Protein AF-A0A1J5C2S1-F1 (afdb_monomer_lite)

Secondary structure (DSSP, 8-state):
--------SPPHHHHHHHHHHHHHHHHHHHHHHHHHHHHHTT-SPTTSHHHHHHHHHHHTHHHHHHHHHHHHHHHHHHHHHT--HHHHHHHHHHT-PPP--

Sequence (101 aa):
MIKEDGNFNLSPIERIIRVAIGLLLFYFGLKVSTISEMFGSGYYQNGTISFLFANIIARYQNIFRILGWFLGFVLVFTGANGFSPTYKLLHINTNRKPPLL

Foldseek 3Di:
DDPPPPPQFDDLVLLVVLLVVLVVLQVQLVCLVVLLVCLVVVVDDPPDPSNVVSVVSNVPVVVSNCCSNVSSVVSNVCSVVRHDPVVVVVVVVVPPDPPDD

Radius of gyration: 20.48 Å; chains: 1; bounding box: 42×42×57 Å

Structure (mmCIF, N/CA/C/O backbone):
data_AF-A0A1J5C2S1-F1
#
_entry.id   AF-A0A1J5C2S1-F1
#
loop_
_atom_site.group_PDB
_atom_site.id
_atom_site.type_symbol
_atom_site.label_atom_id
_atom_site.label_alt_id
_atom_site.label_comp_id
_atom_site.label_asym_id
_atom_site.label_entity_id
_atom_site.label_seq_id
_atom_site.pdbx_PDB_ins_code
_atom_site.Cartn_x
_atom_site.Cartn_y
_atom_site.Cartn_z
_atom_site.occupancy
_atom_site.B_iso_or_equiv
_atom_site.auth_seq_id
_atom_site.auth_comp_id
_atom_site.auth_asym_id
_atom_site.auth_atom_id
_atom_site.pdbx_PDB_model_num
ATOM 1 N N . MET A 1 1 ? 29.492 14.622 -34.194 1.00 34.38 1 MET A N 1
ATOM 2 C CA . MET A 1 1 ? 28.045 14.431 -33.961 1.00 34.38 1 MET A CA 1
ATOM 3 C C . MET A 1 1 ? 27.911 13.221 -33.052 1.00 34.38 1 MET A C 1
ATOM 5 O O . MET A 1 1 ? 27.990 12.097 -33.526 1.00 34.38 1 MET A O 1
ATOM 9 N N . ILE A 1 2 ? 27.908 13.453 -31.738 1.00 36.19 2 ILE A N 1
ATOM 10 C CA . ILE A 1 2 ? 27.842 12.382 -30.739 1.00 36.19 2 ILE A CA 1
ATOM 11 C C . ILE A 1 2 ? 26.393 11.901 -30.758 1.00 36.19 2 ILE A C 1
ATOM 13 O O . ILE A 1 2 ? 25.488 12.676 -30.456 1.00 36.19 2 ILE A O 1
ATOM 17 N N . LYS A 1 3 ? 26.169 10.669 -31.220 1.00 33.69 3 LYS A N 1
ATOM 18 C CA . LYS A 1 3 ? 24.897 9.986 -31.011 1.00 33.69 3 LYS A CA 1
ATOM 19 C C . LYS A 1 3 ? 24.813 9.738 -29.512 1.00 33.69 3 LYS A C 1
ATOM 21 O O . LYS A 1 3 ? 25.450 8.827 -28.999 1.00 33.69 3 LYS A O 1
ATOM 26 N N . GLU A 1 4 ? 24.118 10.619 -28.804 1.00 40.91 4 GLU A N 1
ATOM 27 C CA . GLU A 1 4 ? 23.586 10.262 -27.501 1.00 40.91 4 GLU A CA 1
ATOM 28 C C . GLU A 1 4 ? 22.569 9.162 -27.766 1.00 40.91 4 GLU A C 1
ATOM 30 O O . GLU A 1 4 ? 21.453 9.410 -28.231 1.00 40.91 4 GLU A O 1
ATOM 35 N N . ASP A 1 5 ? 23.007 7.927 -27.556 1.00 41.50 5 ASP A N 1
ATOM 36 C CA . ASP A 1 5 ? 22.134 6.777 -27.451 1.00 41.50 5 ASP A CA 1
ATOM 37 C C . ASP A 1 5 ? 21.222 7.051 -26.254 1.00 41.50 5 ASP A C 1
ATOM 39 O O . ASP A 1 5 ? 21.561 6.781 -25.102 1.00 41.50 5 ASP A O 1
ATOM 43 N N . GLY A 1 6 ? 20.100 7.714 -26.538 1.00 41.62 6 GLY A N 1
ATOM 44 C CA . GLY A 1 6 ? 19.088 8.123 -25.582 1.00 41.62 6 GLY A CA 1
ATOM 45 C C . GLY A 1 6 ? 18.479 6.895 -24.935 1.00 41.62 6 GLY A C 1
ATOM 46 O O . GLY A 1 6 ? 17.413 6.425 -25.332 1.00 41.62 6 GLY A O 1
ATOM 47 N N . ASN A 1 7 ? 19.160 6.361 -23.929 1.00 45.09 7 ASN A N 1
ATOM 48 C CA . ASN A 1 7 ? 18.642 5.306 -23.088 1.00 45.09 7 ASN A CA 1
ATOM 49 C C . ASN A 1 7 ? 17.645 5.963 -22.123 1.00 45.09 7 ASN A C 1
ATOM 51 O O . ASN A 1 7 ? 17.920 6.195 -20.952 1.00 45.09 7 ASN A O 1
ATOM 55 N N . PHE A 1 8 ? 16.467 6.303 -22.655 1.00 50.50 8 PHE A N 1
ATOM 56 C CA . PHE A 1 8 ? 15.301 6.828 -21.933 1.00 50.50 8 PHE A CA 1
ATOM 57 C C . PHE A 1 8 ? 14.660 5.787 -20.994 1.00 50.50 8 PHE A C 1
ATOM 59 O O . PHE A 1 8 ? 13.550 5.989 -20.500 1.00 50.50 8 PHE A O 1
ATOM 66 N N . ASN A 1 9 ? 15.339 4.667 -20.761 1.00 56.12 9 ASN A N 1
ATOM 67 C CA . ASN A 1 9 ? 14.890 3.606 -19.886 1.00 56.12 9 ASN A CA 1
ATOM 68 C C . ASN A 1 9 ? 15.374 3.884 -18.463 1.00 56.12 9 ASN A C 1
ATOM 70 O O . ASN A 1 9 ? 16.569 4.053 -18.226 1.00 56.12 9 ASN A O 1
ATOM 74 N N . LEU A 1 10 ? 14.438 3.882 -17.507 1.00 59.03 10 LEU A N 1
ATOM 75 C CA . LEU A 1 10 ? 14.762 3.748 -16.083 1.00 59.03 10 LEU A CA 1
ATOM 76 C C . LEU A 1 10 ? 15.766 2.608 -15.881 1.00 59.03 10 LEU A C 1
ATOM 78 O O . LEU A 1 10 ? 15.643 1.553 -16.521 1.00 59.03 10 LEU A O 1
ATOM 82 N N . SER A 1 11 ? 16.694 2.785 -14.938 1.00 72.50 11 SER A N 1
ATOM 83 C CA . SER A 1 11 ? 17.610 1.705 -14.579 1.00 72.50 11 SER A CA 1
ATOM 84 C C . SER A 1 11 ? 16.810 0.452 -14.175 1.00 72.50 11 SER A C 1
ATOM 86 O O . SER A 1 11 ? 15.727 0.568 -13.582 1.00 72.50 11 SER A O 1
ATOM 88 N N . PRO A 1 12 ? 17.300 -0.767 -14.472 1.00 76.81 12 PRO A N 1
ATOM 89 C CA . PRO A 1 12 ? 16.595 -1.999 -14.112 1.00 76.81 12 PRO A CA 1
ATOM 90 C C . PRO A 1 12 ? 16.211 -2.056 -12.626 1.00 76.81 12 PRO A C 1
ATOM 92 O O . PRO A 1 12 ? 15.126 -2.518 -12.281 1.00 76.81 12 PRO A O 1
ATOM 95 N N . ILE A 1 13 ? 17.065 -1.508 -11.758 1.00 81.38 13 ILE A N 1
ATOM 96 C CA . ILE A 1 13 ? 16.857 -1.437 -10.309 1.00 81.38 13 ILE A CA 1
ATOM 97 C C . ILE A 1 13 ? 15.673 -0.523 -9.963 1.00 81.38 13 ILE A C 1
ATOM 99 O O . ILE A 1 13 ? 14.782 -0.930 -9.220 1.00 81.38 13 ILE A O 1
ATOM 103 N N . GLU A 1 14 ? 15.598 0.684 -10.528 1.00 79.94 14 GLU A N 1
ATOM 104 C CA . GLU A 1 14 ? 14.482 1.604 -10.262 1.00 79.94 14 GLU A CA 1
ATOM 105 C C . GLU A 1 14 ? 13.142 1.056 -10.763 1.00 79.94 14 GLU A C 1
ATOM 107 O O . GLU A 1 14 ? 12.106 1.287 -10.134 1.00 79.94 14 GLU A O 1
ATOM 112 N N . ARG A 1 15 ? 13.145 0.307 -11.874 1.00 80.38 15 ARG A N 1
ATOM 113 C CA . ARG A 1 15 ? 11.944 -0.388 -12.367 1.00 80.38 15 ARG A CA 1
ATOM 114 C C . ARG A 1 15 ? 11.451 -1.412 -11.351 1.00 80.38 15 ARG A C 1
ATOM 116 O O . ARG A 1 15 ? 10.268 -1.399 -11.016 1.00 80.38 15 ARG A O 1
ATOM 123 N N . ILE A 1 16 ? 12.355 -2.239 -10.824 1.00 86.31 16 ILE A N 1
ATOM 124 C CA . ILE A 1 16 ? 12.036 -3.249 -9.805 1.00 86.31 16 ILE A CA 1
ATOM 125 C C . ILE A 1 16 ? 11.495 -2.583 -8.538 1.00 86.31 16 ILE A C 1
ATOM 127 O O . ILE A 1 16 ? 10.448 -2.993 -8.038 1.00 86.31 16 ILE A O 1
ATOM 131 N N . ILE A 1 17 ? 12.150 -1.523 -8.055 1.00 88.69 17 ILE A N 1
ATOM 132 C CA . ILE A 1 17 ? 11.717 -0.794 -6.855 1.00 88.69 17 ILE A CA 1
ATOM 133 C C . ILE A 1 17 ? 10.311 -0.210 -7.046 1.00 88.69 17 ILE A C 1
ATOM 135 O O . ILE A 1 17 ? 9.463 -0.360 -6.168 1.00 88.69 17 ILE A O 1
ATOM 139 N N . ARG A 1 18 ? 10.018 0.410 -8.197 1.00 88.81 18 ARG A N 1
ATOM 140 C CA . ARG A 1 18 ? 8.681 0.965 -8.488 1.00 88.81 18 ARG A CA 1
ATOM 141 C C . ARG A 1 18 ? 7.602 -0.109 -8.520 1.00 88.81 18 ARG A C 1
ATOM 143 O O . ARG A 1 18 ? 6.541 0.096 -7.936 1.00 88.81 18 ARG A O 1
ATOM 150 N N . VAL A 1 19 ? 7.874 -1.249 -9.156 1.00 88.62 19 VAL A N 1
ATOM 151 C CA . VAL A 1 19 ? 6.932 -2.377 -9.177 1.00 88.62 19 VAL A CA 1
ATOM 152 C C . VAL A 1 19 ? 6.718 -2.920 -7.764 1.00 88.62 19 VAL A C 1
ATOM 154 O O . VAL A 1 19 ? 5.572 -3.098 -7.360 1.00 88.62 19 VAL A O 1
ATOM 157 N N . ALA A 1 20 ? 7.784 -3.111 -6.982 1.00 90.62 20 ALA A N 1
ATOM 158 C CA . ALA A 1 20 ? 7.693 -3.610 -5.610 1.00 90.62 20 ALA A CA 1
ATOM 159 C C . ALA A 1 20 ? 6.881 -2.671 -4.700 1.00 90.62 20 ALA A C 1
ATOM 161 O O . ALA A 1 20 ? 5.946 -3.113 -4.033 1.00 90.62 20 ALA A O 1
ATOM 162 N N . ILE A 1 21 ? 7.177 -1.366 -4.717 1.00 92.19 21 ILE A N 1
ATOM 163 C CA . ILE A 1 21 ? 6.420 -0.362 -3.952 1.00 92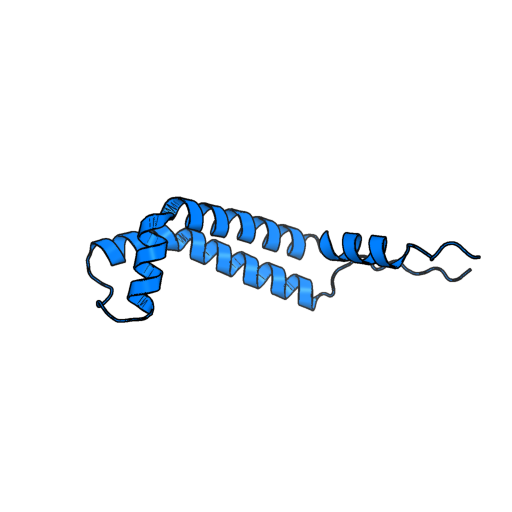.19 21 ILE A CA 1
ATOM 164 C C . ILE A 1 21 ? 4.967 -0.299 -4.437 1.00 92.19 21 ILE A C 1
ATOM 166 O O . ILE A 1 21 ? 4.047 -0.228 -3.623 1.00 92.19 21 ILE A O 1
ATOM 170 N N . GLY A 1 22 ? 4.741 -0.361 -5.751 1.00 91.06 22 GLY A N 1
ATOM 171 C CA . GLY A 1 22 ? 3.400 -0.354 -6.326 1.00 91.06 22 GLY A CA 1
ATOM 172 C C . GLY A 1 22 ? 2.556 -1.548 -5.869 1.00 91.06 22 GLY A C 1
ATOM 173 O O . GLY A 1 22 ? 1.410 -1.367 -5.461 1.00 91.06 22 GLY A O 1
ATOM 174 N N . LEU A 1 23 ? 3.135 -2.753 -5.851 1.00 92.44 23 LEU A N 1
ATOM 175 C CA . LEU A 1 23 ? 2.479 -3.958 -5.331 1.00 92.44 23 LEU A CA 1
ATOM 176 C C . LEU A 1 23 ? 2.172 -3.851 -3.830 1.00 92.44 23 LEU A C 1
ATOM 178 O O . LEU A 1 23 ? 1.088 -4.247 -3.402 1.00 92.44 23 LEU A O 1
ATOM 182 N N . LEU A 1 24 ? 3.080 -3.274 -3.036 1.00 92.81 24 LEU A N 1
ATOM 183 C CA . LEU A 1 24 ? 2.843 -3.032 -1.609 1.00 92.81 24 LEU A CA 1
ATOM 184 C C . LEU A 1 24 ? 1.682 -2.056 -1.377 1.00 92.81 24 LEU A C 1
ATOM 186 O O . LEU A 1 24 ? 0.840 -2.301 -0.514 1.00 92.81 24 LEU A O 1
ATOM 190 N N . LEU A 1 25 ? 1.595 -0.982 -2.165 1.00 92.81 25 LEU A N 1
ATOM 191 C CA . LEU A 1 25 ? 0.489 -0.021 -2.089 1.00 92.81 25 LEU A CA 1
ATOM 192 C C . LEU A 1 25 ? -0.845 -0.634 -2.520 1.00 92.81 25 LEU A C 1
ATOM 194 O O . LEU A 1 25 ? -1.867 -0.375 -1.883 1.00 92.81 25 LEU A O 1
ATOM 198 N N . PHE A 1 26 ? -0.835 -1.496 -3.537 1.00 89.06 26 PHE A N 1
ATOM 199 C CA . PHE A 1 26 ? -2.006 -2.285 -3.915 1.00 89.06 26 PHE A CA 1
ATOM 200 C C . PHE A 1 26 ? -2.475 -3.188 -2.781 1.00 89.06 26 PHE A C 1
ATOM 202 O O . PHE A 1 26 ? -3.657 -3.188 -2.430 1.00 89.06 26 PHE A O 1
ATOM 209 N N . TYR A 1 27 ? -1.545 -3.941 -2.191 1.00 89.50 27 TYR A N 1
ATOM 210 C CA . TYR A 1 27 ? -1.843 -4.822 -1.070 1.00 89.50 27 TYR A CA 1
ATOM 211 C C . TYR A 1 27 ? -2.399 -4.035 0.121 1.00 89.50 27 TYR A C 1
ATOM 213 O O . TYR A 1 27 ? -3.410 -4.429 0.704 1.00 89.50 27 TYR A O 1
ATOM 221 N N . PHE A 1 28 ? -1.804 -2.882 0.434 1.00 91.25 28 PHE A N 1
ATOM 222 C CA . PHE A 1 28 ? -2.331 -1.969 1.442 1.00 91.25 28 PHE A CA 1
ATOM 223 C C . PHE A 1 28 ? -3.758 -1.524 1.099 1.00 91.25 28 PHE A C 1
ATOM 225 O O . PHE A 1 28 ? -4.652 -1.677 1.928 1.00 91.25 28 PHE A O 1
ATOM 232 N N . GLY A 1 29 ? -4.008 -1.069 -0.133 1.00 88.69 29 GLY A N 1
ATOM 233 C CA . GLY A 1 29 ? -5.335 -0.656 -0.598 1.00 88.69 29 GLY A CA 1
ATOM 234 C C . GLY A 1 29 ? -6.405 -1.746 -0.463 1.00 88.69 29 GLY A C 1
ATOM 235 O O . GLY A 1 29 ? -7.543 -1.438 -0.113 1.00 88.69 29 GLY A O 1
ATOM 236 N N . LEU A 1 30 ? -6.049 -3.018 -0.672 1.00 88.69 30 LEU A N 1
ATOM 237 C CA . LEU A 1 30 ? -6.933 -4.168 -0.427 1.00 88.69 30 LEU A CA 1
ATOM 238 C C . LEU A 1 30 ? -7.215 -4.390 1.067 1.00 88.69 30 LEU A C 1
ATOM 240 O O . LEU A 1 30 ? -8.331 -4.747 1.441 1.00 88.69 30 LEU A O 1
ATOM 244 N N . LYS A 1 31 ? -6.214 -4.175 1.926 1.00 90.50 31 LYS A N 1
ATOM 245 C CA . LYS A 1 31 ? -6.313 -4.386 3.378 1.00 90.50 31 LYS A CA 1
ATOM 246 C C . LYS A 1 31 ? -6.964 -3.232 4.139 1.00 90.50 31 LYS A C 1
ATOM 248 O O . LYS A 1 31 ? -7.348 -3.431 5.287 1.00 90.50 31 LYS A O 1
ATOM 253 N N . VAL A 1 32 ? -7.145 -2.064 3.522 1.00 91.12 32 VAL A N 1
ATOM 254 C CA . VAL A 1 32 ? -7.773 -0.885 4.149 1.00 91.12 32 VAL A CA 1
ATOM 255 C C . VAL A 1 32 ? -9.152 -1.197 4.750 1.00 91.12 32 VAL A C 1
ATOM 257 O O . VAL A 1 32 ? -9.430 -0.764 5.866 1.00 91.12 32 VAL A O 1
ATOM 260 N N . SER A 1 33 ? -9.994 -1.987 4.073 1.00 90.50 33 SER A N 1
ATOM 261 C CA . SER A 1 33 ? -11.297 -2.392 4.630 1.00 90.50 33 SER A CA 1
ATOM 262 C C . SER A 1 33 ? -11.148 -3.261 5.878 1.00 90.50 33 SER A C 1
ATOM 264 O O . SER A 1 33 ? -11.782 -2.986 6.888 1.00 90.50 33 SER A O 1
ATOM 266 N N . THR A 1 34 ? -10.243 -4.239 5.847 1.00 91.38 34 THR A N 1
ATOM 267 C CA . THR A 1 34 ? -9.949 -5.094 7.004 1.00 91.38 34 THR A CA 1
ATOM 268 C C . THR A 1 34 ? -9.409 -4.286 8.188 1.00 91.38 34 THR A C 1
ATOM 270 O O . THR A 1 34 ? -9.788 -4.541 9.324 1.00 91.38 34 THR A O 1
ATOM 273 N N . ILE A 1 35 ? -8.556 -3.286 7.939 1.00 89.31 35 ILE A N 1
ATOM 274 C CA . ILE A 1 35 ? -8.042 -2.388 8.989 1.00 89.31 35 ILE A CA 1
ATOM 275 C C . ILE A 1 35 ? -9.191 -1.595 9.631 1.00 89.31 35 ILE A C 1
ATOM 277 O O . ILE A 1 35 ? -9.236 -1.466 10.852 1.00 89.31 35 ILE A O 1
ATOM 281 N N . SER A 1 36 ? -10.130 -1.097 8.821 1.00 89.88 36 SER A N 1
ATOM 282 C CA . SER A 1 36 ? -11.323 -0.382 9.295 1.00 89.88 36 SER A CA 1
ATOM 283 C C . SER A 1 36 ? -12.228 -1.280 10.148 1.00 89.88 36 SER A C 1
ATOM 285 O O . SER A 1 36 ? -12.632 -0.893 11.244 1.00 89.88 36 SER A O 1
ATOM 287 N N . GLU A 1 37 ? -12.468 -2.516 9.705 1.00 91.19 37 GLU A N 1
ATOM 288 C CA . GLU A 1 37 ? -13.251 -3.515 10.447 1.00 91.19 37 GLU A CA 1
ATOM 289 C C . GLU A 1 37 ? -12.597 -3.879 11.789 1.00 91.19 37 GLU A C 1
ATOM 291 O O . GLU A 1 37 ? -13.265 -3.865 12.823 1.00 91.19 37 GLU A O 1
ATOM 296 N N . MET A 1 38 ? -11.282 -4.126 11.800 1.00 90.12 38 MET A N 1
ATOM 297 C CA . MET A 1 38 ? -10.518 -4.399 13.026 1.00 90.12 38 MET A CA 1
ATOM 298 C C . MET A 1 38 ? -10.516 -3.202 13.989 1.00 90.12 38 MET A C 1
ATOM 300 O O . MET A 1 38 ? -10.541 -3.371 15.209 1.00 90.12 38 MET A O 1
ATOM 304 N N . PHE A 1 39 ? -10.506 -1.975 13.465 1.00 90.12 39 PHE A N 1
ATOM 305 C CA . PHE A 1 39 ? -10.658 -0.778 14.288 1.00 90.12 39 PHE A CA 1
ATOM 306 C C . PHE A 1 39 ? -12.048 -0.693 14.921 1.00 90.12 39 PHE A C 1
ATOM 308 O O . PHE A 1 39 ? -12.149 -0.494 16.132 1.00 90.12 39 PHE A O 1
ATOM 315 N N . GLY A 1 40 ? -13.104 -0.929 14.140 1.00 86.19 40 GLY A N 1
ATOM 316 C CA . GLY A 1 40 ? -14.480 -0.976 14.640 1.00 86.19 40 GLY A CA 1
ATOM 317 C C . GLY A 1 40 ? -14.720 -2.074 15.682 1.00 86.19 40 GLY A C 1
ATOM 318 O O . GLY A 1 40 ? -15.526 -1.885 16.589 1.00 86.19 40 GLY A O 1
ATOM 319 N N . SER A 1 41 ? -13.987 -3.190 15.606 1.00 90.44 41 SER A N 1
ATOM 320 C CA . SER A 1 41 ? -14.073 -4.290 16.575 1.00 90.44 41 SER A CA 1
ATOM 321 C C . SER A 1 41 ? -13.242 -4.078 17.849 1.00 90.44 41 SER A C 1
ATOM 323 O O . SER A 1 41 ? -13.181 -4.978 18.684 1.00 90.44 41 SER A O 1
ATOM 325 N N . GLY A 1 42 ? -12.555 -2.940 17.997 1.00 86.25 42 GLY A N 1
ATOM 326 C CA . GLY A 1 42 ? -11.725 -2.648 19.171 1.00 86.25 42 GLY A CA 1
ATOM 327 C C . GLY A 1 42 ? -10.404 -3.425 19.235 1.00 86.25 42 GLY A C 1
ATOM 328 O O . GLY A 1 42 ? -9.806 -3.515 20.304 1.00 86.25 42 GLY A O 1
ATOM 329 N N . TYR A 1 43 ? -9.926 -3.978 18.111 1.00 88.56 43 TYR A N 1
ATOM 330 C CA . TYR A 1 43 ? -8.659 -4.724 18.055 1.00 88.56 43 TYR A CA 1
ATOM 331 C C . TYR A 1 43 ? -7.441 -3.846 18.389 1.00 88.56 43 TYR A C 1
ATOM 333 O O . TYR A 1 43 ? -6.467 -4.305 18.984 1.00 88.56 43 TYR A O 1
ATOM 341 N N . TYR A 1 44 ? -7.482 -2.567 18.006 1.00 85.62 44 TYR A N 1
ATOM 342 C CA . TYR A 1 44 ? -6.396 -1.626 18.267 1.00 85.62 44 TYR A CA 1
ATOM 343 C C . TYR A 1 44 ? -6.544 -0.993 19.654 1.00 8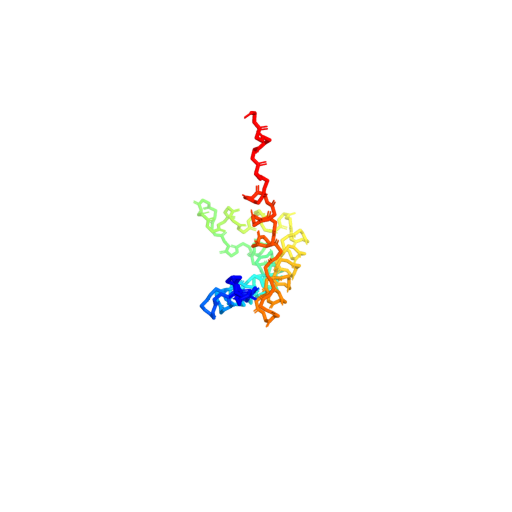5.62 44 TYR A C 1
ATOM 345 O O . TYR A 1 44 ? -7.558 -0.369 19.959 1.00 85.62 44 TYR A O 1
ATOM 353 N N . GLN A 1 45 ? -5.503 -1.107 20.482 1.00 85.25 45 GLN A N 1
ATOM 354 C CA . GLN A 1 45 ? -5.490 -0.523 21.824 1.00 85.25 45 GLN A CA 1
ATOM 355 C C . GLN A 1 45 ? -5.279 0.990 21.788 1.00 85.25 45 GLN A C 1
ATOM 357 O O . GLN A 1 45 ? -4.340 1.493 21.162 1.00 85.25 45 GLN A O 1
ATOM 362 N N . ASN A 1 46 ? -6.135 1.705 22.513 1.00 81.00 46 ASN A N 1
ATOM 363 C CA . ASN A 1 46 ? -6.097 3.157 22.611 1.00 81.00 46 ASN A CA 1
ATOM 364 C C . ASN A 1 46 ? -4.756 3.636 23.206 1.00 81.00 46 ASN A C 1
ATOM 366 O O . ASN A 1 46 ? -4.228 3.020 24.129 1.00 81.00 46 ASN A O 1
ATOM 370 N N . GLY A 1 47 ? -4.187 4.712 22.656 1.00 78.81 47 GLY A N 1
ATOM 371 C CA . GLY A 1 47 ? -2.873 5.242 23.061 1.00 78.81 47 GLY A CA 1
ATOM 372 C C . GLY A 1 47 ? -1.656 4.655 22.330 1.00 78.81 47 GLY A C 1
ATOM 373 O O . GLY A 1 47 ? -0.538 5.110 22.558 1.00 78.81 47 GLY A O 1
ATOM 374 N N . THR A 1 48 ? -1.840 3.695 21.416 1.00 86.50 48 THR A N 1
ATOM 375 C CA . THR A 1 48 ? -0.751 3.186 20.561 1.00 86.50 48 THR A CA 1
ATOM 376 C C . THR A 1 48 ? -0.671 3.918 19.218 1.00 86.50 48 THR A C 1
ATOM 378 O O . THR A 1 48 ? -1.668 4.4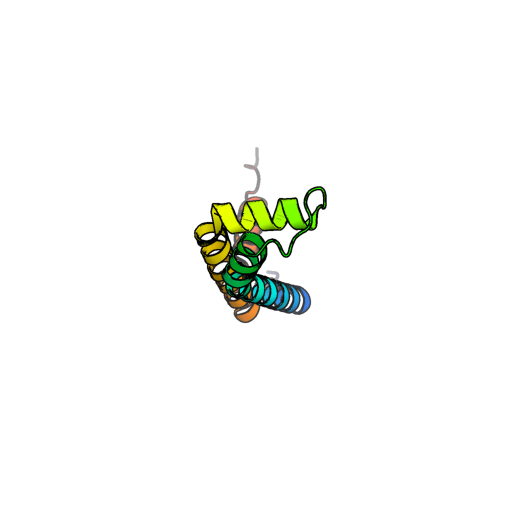17 18.694 1.00 86.50 48 THR A O 1
ATOM 381 N N . ILE A 1 49 ? 0.517 3.938 18.602 1.00 85.06 49 ILE A N 1
ATOM 382 C CA . ILE A 1 49 ? 0.711 4.485 17.245 1.00 85.06 49 ILE A CA 1
ATOM 383 C C . ILE A 1 49 ? -0.187 3.748 16.238 1.00 85.06 49 ILE A C 1
ATOM 385 O O . ILE A 1 49 ? -0.822 4.374 15.391 1.00 85.06 49 ILE A O 1
ATOM 389 N N . SER A 1 50 ? -0.312 2.426 16.380 1.00 85.56 50 SER A N 1
ATOM 390 C CA . SER A 1 50 ? -1.187 1.591 15.553 1.00 85.56 50 SER A CA 1
ATOM 391 C C . SER A 1 50 ? -2.650 2.033 15.616 1.00 85.56 50 SER A C 1
ATOM 393 O O . SER A 1 50 ? -3.322 2.037 14.588 1.00 85.56 50 SER A O 1
ATOM 395 N N . PHE A 1 51 ? -3.133 2.460 16.788 1.00 89.75 51 PHE A N 1
ATOM 396 C CA . PHE A 1 51 ? -4.485 2.995 16.947 1.00 89.75 51 PHE A CA 1
ATOM 397 C C . PHE A 1 51 ? -4.680 4.316 16.203 1.00 89.75 51 PHE A C 1
ATOM 399 O O . PHE A 1 51 ? -5.689 4.479 15.522 1.00 89.75 51 PHE A O 1
ATOM 406 N N . LEU A 1 52 ? -3.714 5.238 16.271 1.00 88.50 52 LEU A N 1
ATOM 407 C CA . LEU A 1 52 ? -3.794 6.508 15.538 1.00 88.50 52 LEU A CA 1
ATOM 408 C C . LEU A 1 52 ? -3.876 6.280 14.025 1.00 88.50 52 LEU A C 1
ATOM 410 O O . LEU A 1 52 ? -4.739 6.856 13.360 1.00 88.50 52 LEU A O 1
ATOM 414 N N . PHE A 1 53 ? -3.024 5.405 13.488 1.00 87.38 53 PHE A N 1
ATOM 415 C CA . PHE A 1 53 ? -3.054 5.058 12.066 1.00 87.38 53 PHE A CA 1
ATOM 416 C C . PHE A 1 53 ? -4.354 4.356 11.671 1.00 87.38 53 PHE A C 1
ATOM 418 O O . PHE A 1 53 ? -4.980 4.749 10.686 1.00 87.38 53 PHE A O 1
ATOM 425 N N . ALA A 1 54 ? -4.791 3.360 12.444 1.00 88.62 54 ALA A N 1
ATOM 426 C CA . ALA A 1 54 ? -6.028 2.638 12.171 1.00 88.62 54 ALA A CA 1
ATOM 427 C C . ALA A 1 54 ? -7.257 3.560 12.225 1.00 88.62 54 ALA A C 1
ATOM 429 O O . ALA A 1 54 ? -8.110 3.469 11.349 1.00 88.62 54 ALA A O 1
ATOM 430 N N . ASN A 1 55 ? -7.306 4.508 13.166 1.00 90.06 55 ASN A N 1
ATOM 431 C CA . ASN A 1 55 ? -8.376 5.503 13.268 1.00 90.06 55 ASN A CA 1
ATOM 432 C C . ASN A 1 55 ? -8.446 6.409 12.025 1.00 90.06 55 ASN A C 1
ATOM 434 O O . ASN A 1 55 ? -9.519 6.641 11.470 1.00 90.06 55 ASN A O 1
ATOM 438 N N . ILE A 1 56 ? -7.297 6.902 11.549 1.00 92.00 56 ILE A N 1
ATOM 439 C CA . ILE A 1 56 ? -7.227 7.735 10.337 1.00 92.00 56 ILE A CA 1
ATOM 440 C C . ILE A 1 56 ? -7.682 6.935 9.109 1.00 92.00 56 ILE A C 1
ATOM 442 O O . ILE A 1 56 ? -8.476 7.434 8.307 1.00 92.00 56 ILE A O 1
ATOM 446 N N . ILE A 1 57 ? -7.206 5.694 8.973 1.00 88.94 57 ILE A N 1
ATOM 447 C CA . ILE A 1 57 ? -7.567 4.808 7.859 1.00 88.94 57 ILE A CA 1
ATOM 448 C C . ILE A 1 57 ? -9.059 4.469 7.903 1.00 88.94 57 ILE A C 1
ATOM 450 O O . ILE A 1 57 ? -9.716 4.562 6.872 1.00 88.94 57 ILE A O 1
ATOM 454 N N . ALA A 1 58 ? -9.607 4.137 9.073 1.00 89.00 58 ALA A N 1
ATOM 455 C CA . ALA A 1 58 ? -11.025 3.833 9.246 1.00 89.00 58 ALA A CA 1
ATOM 456 C C . ALA A 1 58 ? -11.905 5.043 8.898 1.00 89.00 58 ALA A C 1
ATOM 458 O O . ALA A 1 58 ? -12.882 4.919 8.159 1.00 89.00 58 ALA A O 1
ATOM 459 N N . ARG A 1 59 ? -11.515 6.246 9.344 1.00 91.00 59 ARG A N 1
ATOM 460 C CA . ARG A 1 59 ? -12.251 7.488 9.062 1.00 91.00 59 ARG A CA 1
ATOM 461 C C . ARG A 1 59 ? -12.274 7.854 7.577 1.00 91.00 59 ARG A C 1
ATOM 463 O O . ARG A 1 59 ? -13.261 8.408 7.101 1.00 91.00 59 ARG A O 1
ATOM 470 N N . TYR A 1 60 ? -11.203 7.552 6.846 1.00 92.31 60 TYR A N 1
ATOM 471 C CA . TYR A 1 60 ? -11.046 7.911 5.433 1.00 92.31 60 TYR A CA 1
ATOM 472 C C . TYR A 1 60 ? -10.849 6.686 4.531 1.00 92.31 60 TYR A C 1
ATOM 474 O O . TYR A 1 60 ? -10.131 6.749 3.530 1.00 92.31 60 TYR A O 1
ATOM 482 N N . GLN A 1 61 ? -11.511 5.573 4.858 1.00 89.56 61 GLN A N 1
ATOM 483 C CA . GLN A 1 61 ? -11.312 4.263 4.224 1.00 89.56 61 GLN A CA 1
ATOM 484 C C . GLN A 1 61 ? -11.363 4.325 2.692 1.00 89.56 61 GLN A C 1
ATOM 486 O O . GLN A 1 61 ? -10.484 3.801 2.009 1.00 89.56 61 GLN A O 1
ATOM 491 N N . ASN A 1 62 ? -12.360 5.014 2.133 1.00 89.31 62 ASN A N 1
ATOM 492 C CA . ASN A 1 62 ? -12.513 5.135 0.682 1.00 89.31 62 ASN A CA 1
ATOM 493 C C . ASN A 1 62 ? -11.337 5.873 0.027 1.00 89.31 62 ASN A C 1
ATOM 495 O O . ASN A 1 62 ? -10.878 5.458 -1.035 1.00 89.31 62 ASN A O 1
ATOM 499 N N . ILE A 1 63 ? -10.815 6.920 0.672 1.00 90.81 63 ILE A N 1
ATOM 500 C CA . ILE A 1 63 ? -9.683 7.702 0.161 1.00 90.81 63 ILE A CA 1
ATOM 501 C C . ILE A 1 63 ? -8.423 6.838 0.153 1.00 90.81 63 ILE A C 1
ATOM 503 O O . ILE A 1 63 ? -7.774 6.723 -0.883 1.00 90.81 63 ILE A O 1
ATOM 507 N N . PHE A 1 64 ? -8.105 6.171 1.266 1.00 89.88 64 PHE A N 1
ATOM 508 C CA . PHE A 1 64 ? -6.928 5.297 1.343 1.00 89.88 64 PHE A CA 1
ATOM 509 C C . PHE A 1 64 ? -7.017 4.107 0.388 1.00 89.88 64 PHE A C 1
ATOM 511 O O . PHE A 1 64 ? -6.009 3.733 -0.213 1.00 89.88 64 PHE A O 1
ATOM 518 N N . ARG A 1 65 ? -8.215 3.547 0.187 1.00 88.75 65 ARG A N 1
ATOM 519 C CA . ARG A 1 65 ? -8.439 2.481 -0.794 1.00 88.75 65 ARG A CA 1
ATOM 520 C C . ARG A 1 65 ? -8.154 2.963 -2.214 1.00 88.75 65 ARG A C 1
ATOM 522 O O . ARG A 1 65 ? -7.415 2.297 -2.935 1.00 88.75 65 ARG A O 1
ATOM 529 N N . ILE A 1 66 ? -8.710 4.114 -2.601 1.00 89.69 66 ILE A N 1
ATOM 530 C CA . ILE A 1 66 ? -8.505 4.699 -3.934 1.00 89.69 66 ILE A CA 1
ATOM 531 C C . ILE A 1 66 ? -7.037 5.064 -4.136 1.00 89.69 66 ILE A C 1
ATOM 533 O O . ILE A 1 66 ? -6.475 4.716 -5.166 1.00 89.69 66 ILE A O 1
ATOM 537 N N . LEU A 1 67 ? -6.396 5.711 -3.160 1.00 89.69 67 LEU A N 1
ATOM 538 C CA . LEU A 1 67 ? -4.983 6.075 -3.252 1.00 89.69 67 LEU A CA 1
ATOM 539 C C . LEU A 1 67 ? -4.087 4.839 -3.352 1.00 89.69 67 LEU A C 1
ATOM 541 O O . LEU A 1 67 ? -3.227 4.801 -4.224 1.00 89.69 67 LEU A O 1
ATOM 545 N N . GLY A 1 68 ? -4.307 3.814 -2.525 1.00 88.50 68 GLY A N 1
ATOM 546 C CA . GLY A 1 68 ? -3.539 2.567 -2.583 1.00 88.50 68 GLY A CA 1
ATOM 547 C C . GLY A 1 68 ? -3.664 1.866 -3.937 1.00 88.50 68 GLY A C 1
ATOM 548 O O . GLY A 1 68 ? -2.656 1.494 -4.534 1.00 88.50 68 GLY A O 1
ATOM 549 N N . TRP A 1 69 ? -4.887 1.767 -4.468 1.00 89.81 69 TRP A N 1
ATOM 550 C CA . TRP A 1 69 ? -5.141 1.187 -5.790 1.00 89.81 69 TRP A CA 1
ATOM 551 C C . TRP A 1 69 ? -4.568 2.029 -6.929 1.00 89.81 69 TRP A C 1
ATOM 553 O O . TRP A 1 69 ? -3.868 1.507 -7.790 1.00 89.81 69 TRP A O 1
ATOM 563 N N . PHE A 1 70 ? -4.853 3.330 -6.951 1.00 90.31 70 PHE A N 1
ATOM 564 C CA . PHE A 1 70 ? -4.477 4.207 -8.054 1.00 90.31 70 PHE A CA 1
ATOM 565 C C . PHE A 1 70 ? -2.968 4.462 -8.087 1.00 90.31 70 PHE A C 1
ATOM 567 O O . PHE A 1 70 ? -2.340 4.292 -9.131 1.00 90.31 70 PHE A O 1
ATOM 574 N N . LEU A 1 71 ? -2.358 4.808 -6.949 1.00 89.44 71 LEU A N 1
ATOM 575 C CA . LEU A 1 71 ? -0.908 5.007 -6.869 1.00 89.44 71 LEU A CA 1
ATOM 576 C C . LEU A 1 71 ? -0.164 3.690 -7.097 1.00 89.44 71 LEU A C 1
ATOM 578 O O . LEU A 1 71 ? 0.835 3.680 -7.816 1.00 89.44 71 LEU A O 1
ATOM 582 N N . GLY A 1 72 ? -0.677 2.583 -6.547 1.00 89.38 72 GLY A N 1
ATOM 583 C CA . GLY A 1 72 ? -0.156 1.244 -6.807 1.00 89.38 72 GLY A CA 1
ATOM 584 C C . GLY A 1 72 ? -0.165 0.914 -8.299 1.00 89.38 72 GLY A C 1
ATOM 585 O O . GLY A 1 72 ? 0.871 0.540 -8.851 1.00 89.38 72 GLY A O 1
ATOM 586 N N . PHE A 1 73 ? -1.295 1.141 -8.976 1.00 88.31 73 PHE A N 1
ATOM 587 C CA . PHE A 1 73 ? -1.451 0.914 -10.415 1.00 88.31 73 PHE A CA 1
ATOM 588 C C . PHE A 1 73 ? -0.465 1.732 -11.234 1.00 88.31 73 PHE A C 1
ATOM 590 O O . PHE A 1 73 ? 0.260 1.178 -12.059 1.00 88.31 73 PHE A O 1
ATOM 597 N N . VAL A 1 74 ? -0.388 3.036 -10.974 1.00 88.62 74 VAL A N 1
ATOM 598 C CA . VAL A 1 74 ? 0.518 3.934 -11.695 1.00 88.62 74 VAL A CA 1
ATOM 599 C C . VAL A 1 74 ? 1.978 3.518 -11.493 1.00 88.62 74 VAL A C 1
ATOM 601 O O . VAL A 1 74 ? 2.751 3.519 -12.452 1.00 88.62 74 VAL A O 1
ATOM 604 N N . LEU A 1 75 ? 2.378 3.122 -10.283 1.00 87.69 75 LEU A N 1
ATOM 605 C CA . LEU A 1 75 ? 3.751 2.694 -9.996 1.00 87.69 75 LEU A CA 1
ATOM 606 C C . LEU A 1 75 ? 4.109 1.361 -10.658 1.00 87.69 75 LEU A C 1
ATOM 608 O O . LEU A 1 75 ? 5.175 1.260 -11.269 1.00 87.69 75 LEU A O 1
ATOM 612 N N . VAL A 1 76 ? 3.213 0.372 -10.608 1.00 88.00 76 VAL A N 1
ATOM 613 C CA . VAL A 1 76 ? 3.408 -0.905 -11.312 1.00 88.00 76 VAL A CA 1
ATOM 614 C C . VAL A 1 76 ? 3.467 -0.673 -12.820 1.00 88.00 76 VAL A C 1
ATOM 616 O O . VAL A 1 76 ? 4.385 -1.158 -13.475 1.00 88.00 76 VAL A O 1
ATOM 619 N N . PHE A 1 77 ? 2.547 0.122 -13.369 1.00 86.38 77 PHE A N 1
ATOM 620 C CA . PHE A 1 77 ? 2.494 0.421 -14.797 1.00 86.38 77 PHE A CA 1
ATOM 621 C C . PHE A 1 77 ? 3.743 1.173 -15.277 1.00 86.38 77 PHE A C 1
ATOM 623 O O . PHE A 1 77 ? 4.344 0.796 -16.282 1.00 86.38 77 PHE A O 1
ATOM 630 N N . THR A 1 78 ? 4.177 2.211 -14.558 1.00 83.94 78 THR A N 1
ATOM 631 C CA . THR A 1 78 ? 5.386 2.979 -14.912 1.00 83.94 78 THR A CA 1
ATOM 632 C C . THR A 1 78 ? 6.665 2.155 -14.752 1.00 83.94 78 THR A C 1
ATOM 634 O O . THR A 1 78 ? 7.545 2.222 -15.610 1.00 83.94 78 THR A O 1
ATOM 637 N N . GLY A 1 79 ? 6.763 1.325 -13.708 1.00 81.62 79 GLY A N 1
ATOM 638 C CA . GLY A 1 79 ? 7.895 0.418 -13.506 1.00 81.62 79 GLY A CA 1
ATOM 639 C C . GLY A 1 79 ? 7.981 -0.677 -14.575 1.00 81.62 79 GLY A C 1
ATOM 640 O O . GLY A 1 79 ? 9.045 -0.879 -15.171 1.00 81.62 79 GLY A O 1
ATOM 641 N N . ALA A 1 80 ? 6.856 -1.331 -14.883 1.00 81.50 80 ALA A N 1
ATOM 642 C CA . ALA A 1 80 ? 6.775 -2.384 -15.895 1.00 81.50 80 ALA A CA 1
ATOM 643 C C . ALA A 1 80 ? 7.119 -1.857 -17.295 1.00 81.50 80 ALA A C 1
ATOM 645 O O . ALA A 1 80 ? 7.956 -2.446 -17.976 1.00 81.50 80 ALA A O 1
ATOM 646 N N . ASN A 1 81 ? 6.572 -0.703 -17.684 1.00 79.69 81 ASN A N 1
ATOM 647 C CA . ASN A 1 81 ? 6.857 -0.085 -18.982 1.00 79.69 81 ASN A CA 1
ATOM 648 C C . ASN A 1 81 ? 8.225 0.616 -19.049 1.00 79.69 81 ASN A C 1
ATOM 650 O O . ASN A 1 81 ? 8.618 1.073 -20.116 1.00 79.69 81 ASN A O 1
ATOM 654 N N . GLY A 1 82 ? 8.952 0.738 -17.930 1.00 65.19 82 GLY A N 1
ATOM 655 C CA . GLY A 1 82 ? 10.232 1.455 -17.891 1.00 65.19 82 GLY A CA 1
ATOM 656 C C . GLY A 1 82 ? 10.110 2.959 -18.157 1.00 65.19 82 GLY A C 1
ATOM 657 O O . GLY A 1 82 ? 11.117 3.621 -18.401 1.00 65.19 82 GLY A O 1
ATOM 658 N N . PHE A 1 83 ? 8.892 3.503 -18.084 1.00 65.75 83 PHE A N 1
ATOM 659 C CA . PHE A 1 83 ? 8.578 4.892 -18.393 1.00 65.75 83 PHE A CA 1
ATOM 660 C C . PHE A 1 83 ? 8.451 5.713 -17.105 1.00 65.75 83 PHE A C 1
ATOM 662 O O . PHE A 1 83 ? 7.546 5.491 -16.302 1.00 65.75 83 PHE A O 1
ATOM 669 N N . SER A 1 84 ? 9.334 6.698 -16.916 1.00 62.25 84 SER A N 1
ATOM 670 C CA . SER A 1 84 ? 9.236 7.683 -15.831 1.00 62.25 84 SER A CA 1
ATOM 671 C C . SER A 1 84 ? 8.845 9.049 -16.401 1.00 62.25 84 SER A C 1
ATOM 673 O O . SER A 1 84 ? 9.697 9.713 -17.000 1.00 62.25 84 SER A O 1
ATOM 675 N N . PRO A 1 85 ? 7.606 9.535 -16.196 1.00 59.56 85 PRO A N 1
ATOM 676 C CA . PRO A 1 85 ? 7.251 10.896 -16.599 1.00 59.56 85 PRO A CA 1
ATOM 677 C C . PRO A 1 85 ? 8.119 11.945 -15.885 1.00 59.56 85 PRO A C 1
ATOM 679 O O . PRO A 1 85 ? 8.458 12.970 -16.472 1.00 59.56 85 PRO A O 1
ATOM 682 N N . THR A 1 86 ? 8.566 11.664 -14.657 1.00 61.19 86 THR A N 1
ATOM 683 C CA . THR A 1 86 ? 9.440 12.549 -13.874 1.00 61.19 86 THR A CA 1
ATOM 684 C C . THR A 1 86 ? 10.824 12.710 -14.505 1.00 61.19 86 THR A C 1
ATOM 686 O O . THR A 1 86 ? 11.355 13.815 -14.531 1.00 61.19 86 THR A O 1
ATOM 689 N N . TYR A 1 87 ? 11.395 11.637 -15.066 1.00 57.06 87 TYR A N 1
ATOM 690 C CA . TYR A 1 87 ? 12.710 11.693 -15.720 1.00 57.06 87 TYR A CA 1
ATOM 691 C C . TYR A 1 87 ? 12.661 12.530 -17.005 1.00 57.06 87 TYR A C 1
ATOM 693 O O . TYR A 1 87 ? 13.579 13.299 -17.288 1.00 57.06 87 TYR A O 1
ATOM 701 N N . LYS A 1 88 ? 11.542 12.445 -17.742 1.00 55.84 88 LYS A N 1
ATOM 702 C CA . LYS A 1 88 ? 11.287 13.262 -18.935 1.00 55.84 88 LYS A CA 1
ATOM 703 C C . LYS A 1 88 ? 11.078 14.740 -18.578 1.00 55.84 88 LYS A C 1
ATOM 705 O O . LYS A 1 88 ? 11.618 15.605 -19.254 1.00 55.84 88 LYS A O 1
ATOM 710 N N . LEU A 1 89 ? 10.354 15.036 -17.496 1.00 57.47 89 LEU A N 1
ATOM 711 C CA . LEU A 1 89 ? 10.113 16.411 -17.034 1.00 57.47 89 LEU A CA 1
ATOM 712 C C . LEU A 1 89 ? 11.376 17.092 -16.486 1.00 57.47 89 LEU A C 1
ATOM 714 O O . LEU A 1 89 ? 11.605 18.264 -16.780 1.00 57.47 89 LEU A O 1
ATOM 718 N N . LEU A 1 90 ? 12.215 16.369 -15.738 1.00 57.94 90 LEU A N 1
ATOM 719 C CA . LEU A 1 90 ? 13.466 16.917 -15.206 1.00 57.94 90 LEU A CA 1
ATOM 720 C C . LEU A 1 90 ? 14.471 17.229 -16.325 1.00 57.94 90 LEU A C 1
ATOM 722 O O . LEU A 1 90 ? 15.023 18.324 -16.327 1.00 57.94 90 LEU A O 1
ATOM 726 N N . HIS A 1 91 ? 14.623 16.349 -17.323 1.00 53.47 91 HIS A N 1
ATOM 727 C CA . HIS A 1 91 ? 15.495 16.597 -18.483 1.00 53.47 91 HIS A CA 1
ATOM 728 C C . HIS A 1 91 ? 15.012 17.718 -19.416 1.00 53.47 91 HIS A C 1
ATOM 730 O O . HIS A 1 91 ? 15.827 18.384 -20.056 1.00 53.47 91 HIS A O 1
ATOM 736 N N . ILE A 1 92 ? 13.699 17.951 -19.515 1.00 54.62 92 ILE A N 1
ATOM 737 C CA . ILE A 1 92 ? 13.157 19.095 -20.269 1.00 54.62 92 ILE A CA 1
ATOM 738 C C . ILE A 1 92 ? 13.522 20.417 -19.579 1.00 54.62 92 ILE A C 1
ATOM 740 O O . ILE A 1 92 ? 13.764 21.414 -20.257 1.00 54.62 92 ILE A O 1
ATOM 744 N N . ASN A 1 93 ? 13.596 20.433 -18.245 1.00 52.03 93 ASN A N 1
ATOM 745 C CA . ASN A 1 93 ? 13.912 21.648 -17.501 1.00 52.03 93 ASN A CA 1
ATOM 746 C C . ASN A 1 93 ? 15.420 21.969 -17.506 1.00 52.03 93 ASN A C 1
ATOM 748 O O . ASN A 1 93 ? 15.788 23.136 -17.610 1.00 52.03 93 ASN A O 1
ATOM 752 N N . THR A 1 94 ? 16.301 20.962 -17.487 1.00 52.31 94 THR A N 1
ATOM 753 C CA . THR A 1 94 ? 17.763 21.168 -17.587 1.00 52.31 94 THR A CA 1
ATOM 754 C C . THR A 1 94 ? 18.256 21.547 -18.986 1.00 52.31 94 THR A C 1
ATOM 756 O O . THR A 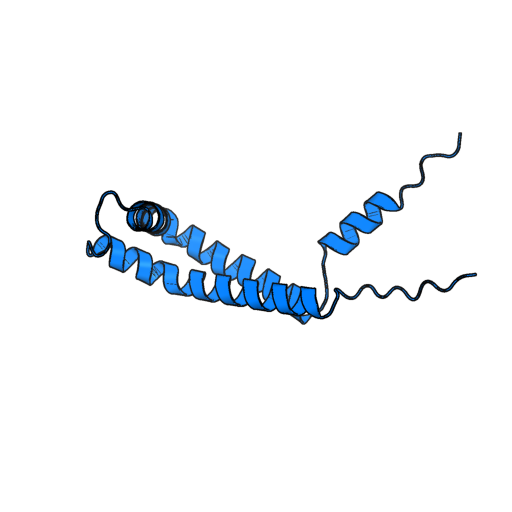1 94 ? 19.334 22.120 -19.102 1.00 52.31 94 THR A O 1
ATOM 759 N N . ASN A 1 95 ? 17.484 21.294 -20.049 1.00 51.53 95 ASN A N 1
ATOM 760 C CA . ASN A 1 95 ? 17.853 21.663 -21.425 1.00 51.53 95 ASN A CA 1
ATOM 761 C C . ASN A 1 95 ? 17.464 23.094 -21.837 1.00 51.53 95 ASN A C 1
ATOM 763 O O . ASN A 1 95 ? 17.728 23.499 -22.973 1.00 51.53 95 ASN A O 1
ATOM 767 N N . ARG A 1 96 ? 16.874 23.901 -20.944 1.00 52.34 96 ARG A N 1
ATOM 768 C CA . ARG A 1 96 ? 16.772 25.347 -21.183 1.00 52.34 96 ARG A CA 1
ATOM 769 C C . ARG A 1 96 ? 18.158 25.968 -21.018 1.00 52.34 96 ARG A C 1
ATOM 771 O O . ARG A 1 96 ? 18.516 26.421 -19.935 1.00 52.34 96 ARG A O 1
ATOM 778 N N . LYS A 1 97 ? 18.941 25.989 -22.104 1.00 53.50 97 LYS A N 1
ATOM 779 C CA . LYS A 1 97 ? 20.111 26.870 -22.210 1.00 53.50 97 LYS A CA 1
ATOM 780 C C . LYS A 1 97 ? 19.678 28.286 -21.795 1.00 53.50 97 LYS A C 1
ATOM 782 O O . LYS A 1 97 ? 18.661 28.753 -22.319 1.00 53.50 97 LYS A O 1
ATOM 787 N N . PRO A 1 98 ? 20.398 28.970 -20.888 1.00 52.81 98 PRO A N 1
ATOM 788 C CA . PRO A 1 98 ? 20.169 30.393 -20.687 1.00 52.81 98 PRO A CA 1
ATOM 789 C C . PRO A 1 98 ? 20.373 31.110 -22.032 1.00 52.81 98 PRO A C 1
ATOM 791 O O . PRO A 1 98 ? 21.219 30.671 -22.822 1.00 52.81 98 PRO A O 1
ATOM 794 N N . PRO A 1 99 ? 19.586 32.159 -22.338 1.00 48.97 99 PRO A N 1
ATOM 795 C CA . PRO A 1 99 ? 19.810 32.943 -23.543 1.00 48.97 99 PRO A CA 1
ATOM 796 C C . PRO A 1 99 ? 21.254 33.451 -23.510 1.00 48.97 99 PRO A C 1
ATOM 798 O O . PRO A 1 99 ? 21.684 34.040 -22.520 1.00 48.97 99 PRO A O 1
ATOM 801 N N . LEU A 1 100 ? 22.011 33.141 -24.564 1.00 51.84 100 LEU A N 1
ATOM 802 C CA . LEU A 1 100 ? 23.343 33.693 -24.781 1.0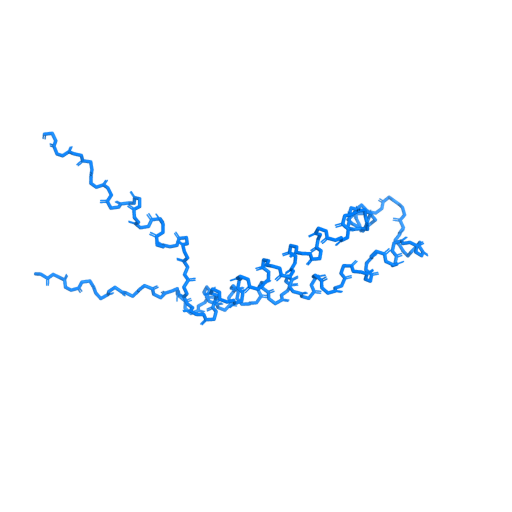0 51.84 100 LEU A CA 1
ATOM 803 C C . LEU A 1 100 ? 23.185 35.217 -24.890 1.00 51.84 100 LEU A C 1
ATOM 805 O O . LEU A 1 100 ? 22.544 35.691 -25.828 1.00 51.84 100 LEU A O 1
ATOM 809 N N . LEU A 1 101 ? 23.691 35.928 -23.880 1.00 47.06 101 LEU A N 1
ATOM 810 C CA . LEU A 1 101 ? 23.958 37.368 -2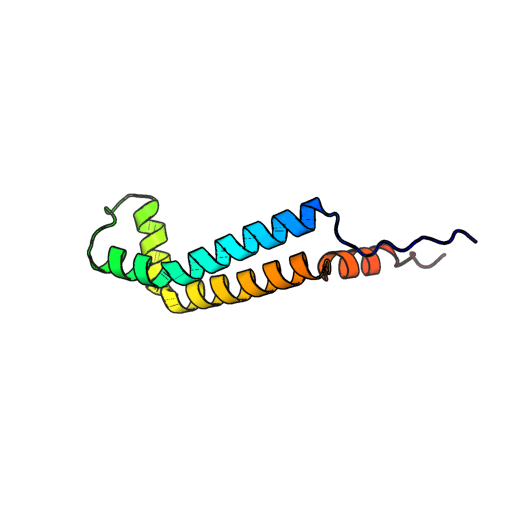3.897 1.00 47.06 101 LEU A CA 1
ATOM 811 C C . LEU A 1 101 ? 25.201 37.644 -24.744 1.00 47.06 101 LEU A C 1
ATOM 813 O O . LEU A 1 101 ? 26.164 36.850 -24.624 1.00 47.06 101 LEU A O 1
#

pLDDT: mean 77.09, std 17.44, range [33.69, 92.81]